Protein AF-A0A7X2XMB2-F1 (afdb_monomer)

pLDDT: mean 72.98, std 13.04, range [36.19, 89.0]

Nearest PDB structures (foldseek):
  8uqo-assembly1_Q  TM=2.446E-01  e=7.731E+00  Homo sapiens

Organism: Streptococcus pneumoniae (NCBI:txid1313)

Foldseek 3Di:
DDDCPWDQLQVCCVVPVVVSVVVQADPVVRHGQFLLDCPCCVVDPQNDNRHGDDSVCCYDVNRCVDGDPVPPDPVVVVCCCVPPVDDD

Structure (mmCIF, N/CA/C/O backbone):
data_AF-A0A7X2XMB2-F1
#
_entry.id   AF-A0A7X2XMB2-F1
#
loop_
_atom_site.group_PDB
_atom_site.id
_atom_site.type_symbol
_atom_site.label_atom_id
_atom_site.label_alt_id
_atom_site.label_comp_id
_atom_site.label_asym_id
_atom_site.label_entity_id
_atom_site.label_seq_id
_atom_site.pdbx_PDB_ins_code
_atom_site.Cartn_x
_atom_site.Cartn_y
_atom_site.Cartn_z
_atom_site.occupancy
_atom_site.B_iso_or_equiv
_atom_site.auth_seq_id
_atom_site.auth_comp_id
_atom_site.auth_asym_id
_atom_site.auth_atom_id
_atom_site.pdbx_PDB_model_num
ATOM 1 N N . MET A 1 1 ? 15.822 19.830 11.177 1.00 36.19 1 MET A N 1
ATOM 2 C CA . MET A 1 1 ? 14.682 19.139 11.811 1.00 36.19 1 MET A CA 1
ATOM 3 C C . MET A 1 1 ? 13.883 18.497 10.686 1.00 36.19 1 MET A C 1
ATOM 5 O O . MET A 1 1 ? 13.143 19.196 10.009 1.00 36.19 1 MET A O 1
ATOM 9 N N . LEU A 1 2 ? 14.163 17.231 10.366 1.00 43.09 2 LEU A N 1
ATOM 10 C CA . LEU A 1 2 ? 13.423 16.503 9.332 1.00 43.09 2 LEU A CA 1
ATOM 11 C C . LEU A 1 2 ? 12.058 16.161 9.922 1.00 43.09 2 LEU A C 1
ATOM 13 O O . LEU A 1 2 ? 11.986 15.422 10.899 1.00 43.09 2 LEU A O 1
ATOM 17 N N . MET A 1 3 ? 10.998 16.760 9.380 1.00 44.06 3 MET A N 1
ATOM 18 C CA . MET A 1 3 ? 9.642 16.328 9.690 1.00 44.06 3 MET A CA 1
ATOM 19 C C . MET A 1 3 ? 9.528 14.879 9.227 1.00 44.06 3 MET A C 1
ATOM 21 O O . MET A 1 3 ? 9.669 14.594 8.038 1.00 44.06 3 MET A O 1
ATOM 25 N N . THR A 1 4 ? 9.335 13.971 10.175 1.00 52.22 4 THR A N 1
ATOM 26 C CA . THR A 1 4 ? 9.030 12.566 9.928 1.00 52.22 4 THR A CA 1
ATOM 27 C C . THR A 1 4 ? 7.620 12.509 9.349 1.00 52.22 4 THR A C 1
ATOM 29 O O . THR A 1 4 ? 6.649 12.286 10.065 1.00 52.22 4 THR A O 1
ATOM 32 N N . ILE A 1 5 ? 7.477 12.786 8.052 1.00 55.88 5 ILE A N 1
ATOM 33 C CA . ILE A 1 5 ? 6.218 12.592 7.313 1.00 55.88 5 ILE A CA 1
ATOM 34 C C . ILE A 1 5 ? 6.082 11.099 6.971 1.00 55.88 5 ILE A C 1
ATOM 36 O O . ILE A 1 5 ? 5.640 10.746 5.886 1.00 55.88 5 ILE A O 1
ATOM 40 N N . ASP A 1 6 ? 6.531 10.219 7.862 1.00 59.75 6 ASP A N 1
ATOM 41 C CA . ASP A 1 6 ? 6.316 8.788 7.745 1.00 59.75 6 ASP A CA 1
ATOM 42 C C . ASP A 1 6 ? 5.156 8.437 8.673 1.00 59.75 6 ASP A C 1
ATOM 44 O O . ASP A 1 6 ? 5.237 8.578 9.896 1.00 59.75 6 ASP A O 1
ATOM 48 N N . ILE A 1 7 ? 4.021 8.102 8.066 1.00 67.50 7 ILE A N 1
ATOM 49 C CA . ILE A 1 7 ? 2.818 7.700 8.784 1.00 67.50 7 ILE A CA 1
ATOM 50 C C . ILE A 1 7 ? 2.846 6.182 8.811 1.00 67.50 7 ILE A C 1
ATOM 52 O O . ILE A 1 7 ? 2.516 5.560 7.809 1.00 67.50 7 ILE A O 1
ATOM 56 N N . SER A 1 8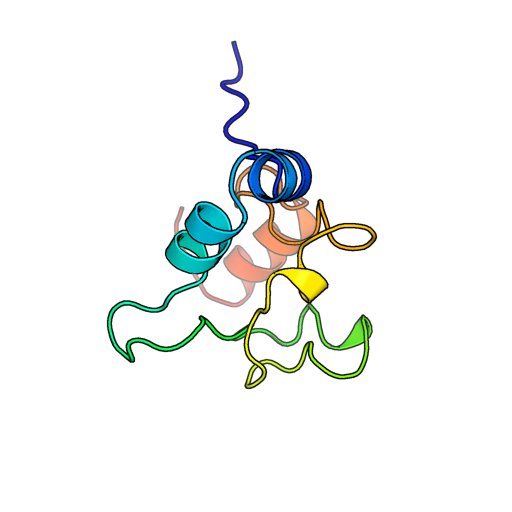 ? 3.208 5.600 9.955 1.00 69.44 8 SER A N 1
ATOM 57 C CA . SER A 1 8 ? 3.201 4.145 10.112 1.00 69.44 8 SER A CA 1
ATOM 58 C C . SER A 1 8 ? 1.783 3.599 9.944 1.00 69.44 8 SER A C 1
ATOM 60 O O . SER A 1 8 ? 0.905 3.836 10.780 1.00 69.44 8 SER A O 1
ATOM 62 N N . GLU A 1 9 ? 1.566 2.825 8.884 1.00 74.06 9 GLU A N 1
ATOM 63 C CA . GLU A 1 9 ? 0.300 2.161 8.582 1.00 74.06 9 GLU A CA 1
ATOM 64 C C . GLU A 1 9 ? -0.084 1.168 9.674 1.00 74.06 9 GLU A C 1
ATOM 66 O O . GLU A 1 9 ? -1.267 0.928 9.902 1.00 74.06 9 GLU A O 1
ATOM 71 N N . GLU A 1 10 ? 0.898 0.607 10.382 1.00 71.88 10 GLU A N 1
ATOM 72 C CA . GLU A 1 10 ? 0.644 -0.265 11.521 1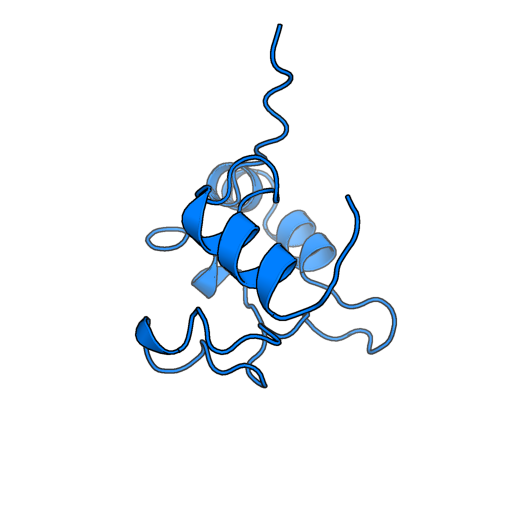.00 71.88 10 GLU A CA 1
ATOM 73 C C . GLU A 1 10 ? 0.108 0.506 12.729 1.00 71.88 10 GLU A C 1
ATOM 75 O O . GLU A 1 10 ? -0.885 0.079 13.321 1.00 71.88 10 GLU A O 1
ATOM 80 N N . SER A 1 11 ? 0.706 1.649 13.071 1.00 72.12 11 SER A N 1
ATOM 81 C CA . SER A 1 11 ? 0.156 2.529 14.109 1.00 72.12 11 SER A CA 1
ATOM 82 C C . SER A 1 11 ? -1.233 3.020 13.715 1.00 72.12 11 SER A C 1
ATOM 84 O O . SER A 1 11 ? -2.155 2.962 14.522 1.00 72.12 11 SER A O 1
ATOM 86 N N . LEU A 1 12 ? -1.422 3.384 12.445 1.00 74.62 12 LEU A N 1
ATOM 87 C CA . LEU A 1 12 ? -2.707 3.836 11.930 1.00 74.62 12 LEU A CA 1
ATOM 88 C C . LEU A 1 12 ? -3.767 2.729 11.940 1.00 74.62 12 LEU A C 1
ATOM 90 O O . LEU A 1 12 ? -4.919 2.989 12.259 1.00 74.62 12 LEU A O 1
ATOM 94 N N . ALA A 1 13 ? -3.402 1.488 11.618 1.00 73.25 13 ALA A N 1
ATOM 95 C CA . ALA A 1 13 ? -4.310 0.347 11.685 1.00 73.25 13 ALA A CA 1
ATOM 96 C C . ALA A 1 13 ? -4.682 -0.011 13.130 1.00 73.25 13 ALA A C 1
ATOM 98 O O . ALA A 1 13 ? -5.818 -0.420 13.373 1.00 73.25 13 ALA A O 1
ATOM 99 N N . LYS A 1 14 ? -3.743 0.152 14.074 1.00 73.12 14 LYS A N 1
ATOM 100 C CA . LYS A 1 14 ? -3.976 -0.036 15.515 1.00 73.12 14 LYS A CA 1
ATOM 101 C C . LYS A 1 14 ? -4.859 1.063 16.101 1.00 73.12 14 LYS A C 1
ATOM 103 O O . LYS A 1 14 ? -5.709 0.770 16.932 1.00 73.12 14 LYS A O 1
ATOM 108 N N . GLU A 1 15 ? -4.671 2.303 15.663 1.00 75.88 15 GLU A N 1
ATOM 109 C CA . GLU A 1 15 ? -5.401 3.466 16.168 1.00 75.88 15 GLU A CA 1
ATOM 110 C C . GLU A 1 15 ? -6.767 3.634 15.486 1.00 75.88 15 GLU A C 1
ATOM 112 O O . GLU A 1 15 ? -7.758 3.972 16.131 1.00 75.88 15 GLU A O 1
ATOM 117 N N . SER A 1 16 ? -6.857 3.370 14.180 1.00 75.81 16 SER A N 1
ATOM 118 C CA . SER A 1 16 ? -8.093 3.443 13.396 1.00 75.81 16 SER A CA 1
ATOM 119 C C . SER A 1 16 ? -7.997 2.697 12.060 1.00 75.81 16 SER A C 1
ATOM 121 O O . SER A 1 16 ? -7.638 3.254 11.018 1.00 75.81 16 SER A O 1
ATOM 123 N N . ALA A 1 17 ? -8.461 1.446 12.043 1.00 76.50 17 ALA A N 1
ATOM 124 C CA . ALA A 1 17 ? -8.604 0.660 10.813 1.00 76.50 17 ALA A CA 1
ATOM 125 C C . ALA A 1 17 ? -9.494 1.343 9.749 1.00 76.50 17 ALA A C 1
ATOM 127 O O . ALA A 1 17 ? -9.289 1.158 8.544 1.00 76.50 17 ALA A O 1
ATOM 128 N N . ASP A 1 18 ? -10.467 2.153 10.172 1.00 80.19 18 ASP A N 1
ATOM 129 C CA . ASP A 1 18 ? -11.329 2.913 9.263 1.00 80.19 18 ASP A CA 1
ATOM 130 C C . ASP A 1 18 ? -10.605 4.092 8.610 1.00 80.19 18 ASP A C 1
ATOM 132 O O . ASP A 1 18 ? -10.839 4.374 7.434 1.00 80.19 18 ASP A O 1
ATOM 136 N N . LEU A 1 19 ? -9.667 4.728 9.317 1.00 81.06 19 LEU A N 1
ATOM 137 C CA . LEU A 1 19 ? -8.837 5.787 8.749 1.00 81.06 19 LEU A CA 1
ATOM 138 C C . LEU A 1 19 ? -7.944 5.227 7.638 1.00 81.06 19 LEU A C 1
ATOM 140 O O . LEU A 1 19 ? -7.901 5.789 6.545 1.00 81.06 19 LEU A O 1
ATOM 144 N N . LEU A 1 20 ? -7.327 4.063 7.864 1.00 80.38 20 LEU A N 1
ATOM 145 C CA . LEU A 1 20 ? -6.546 3.375 6.835 1.00 80.38 20 LEU A CA 1
ATOM 146 C C . LEU A 1 20 ? -7.405 3.010 5.611 1.00 80.38 20 LEU A C 1
ATOM 148 O O . LEU A 1 20 ? -6.983 3.213 4.474 1.00 80.38 20 LEU A O 1
ATOM 152 N N . LYS A 1 21 ? -8.646 2.543 5.808 1.00 81.62 21 LYS A N 1
ATOM 153 C CA . LYS A 1 21 ? -9.586 2.316 4.691 1.00 81.62 21 LYS A CA 1
ATOM 154 C C . LYS A 1 21 ? -9.911 3.595 3.923 1.00 81.62 21 LYS A C 1
ATOM 156 O O . LYS A 1 21 ? -10.074 3.529 2.707 1.00 81.62 21 LYS A O 1
ATOM 161 N N . ILE A 1 22 ? -10.039 4.733 4.606 1.00 83.81 22 ILE A N 1
ATOM 162 C CA . ILE A 1 22 ? -10.292 6.030 3.965 1.00 83.81 22 ILE A CA 1
ATOM 163 C C . ILE A 1 22 ? -9.078 6.460 3.138 1.00 83.81 22 ILE A C 1
ATOM 165 O O . ILE A 1 22 ? -9.258 6.880 1.997 1.00 83.81 22 ILE A O 1
ATOM 169 N N . LEU A 1 23 ? -7.862 6.313 3.672 1.00 82.50 23 LEU A N 1
ATOM 170 C CA . LEU A 1 23 ? -6.624 6.642 2.957 1.00 82.50 23 LEU A CA 1
ATOM 171 C C . LEU A 1 23 ? -6.416 5.770 1.714 1.00 82.50 23 LEU A C 1
ATOM 173 O O . LEU A 1 23 ? -5.985 6.263 0.677 1.00 82.50 23 LEU A O 1
ATOM 177 N N . LEU A 1 24 ? -6.777 4.488 1.793 1.00 85.44 24 LEU A N 1
ATOM 178 C CA . LEU A 1 24 ? -6.685 3.551 0.671 1.00 85.44 24 LEU A CA 1
ATOM 179 C C . LEU A 1 24 ? -7.843 3.673 -0.329 1.00 85.44 24 LEU A C 1
ATOM 181 O O . LEU A 1 24 ? -7.889 2.925 -1.307 1.00 85.44 24 LEU A O 1
ATOM 185 N N . LYS A 1 25 ? -8.803 4.577 -0.113 1.00 86.69 25 LYS A N 1
ATOM 186 C CA . LYS A 1 25 ? -9.966 4.727 -0.988 1.00 86.69 25 LYS A CA 1
ATOM 187 C C . LYS A 1 25 ? -9.671 5.684 -2.137 1.00 86.69 25 LYS A C 1
ATOM 189 O O . LYS A 1 25 ? -9.445 6.876 -1.947 1.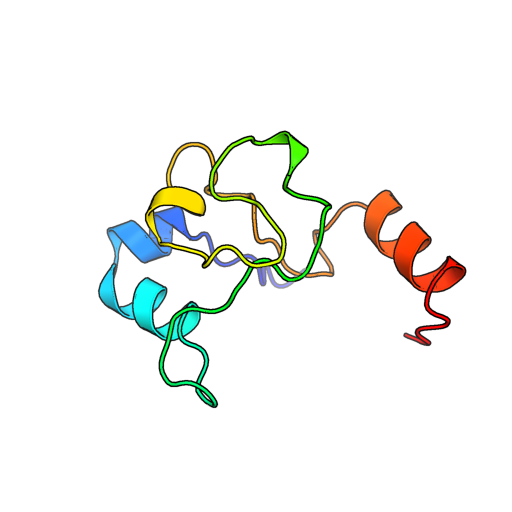00 86.69 25 LYS A O 1
ATOM 194 N N . ASP A 1 26 ? -9.812 5.177 -3.351 1.00 84.81 26 ASP A N 1
ATOM 195 C CA . ASP A 1 26 ? -9.886 5.986 -4.554 1.00 84.81 26 ASP A CA 1
ATOM 196 C C . ASP A 1 26 ? -11.208 6.771 -4.577 1.00 84.81 26 ASP A C 1
ATOM 198 O O . ASP A 1 26 ? -12.309 6.208 -4.580 1.00 84.81 26 ASP A O 1
ATOM 202 N N . ARG A 1 27 ? -11.105 8.101 -4.599 1.00 83.56 27 ARG A N 1
ATOM 203 C CA . ARG A 1 27 ? -12.261 9.008 -4.612 1.00 83.56 27 ARG A CA 1
ATOM 204 C C . ARG A 1 27 ? -12.969 9.042 -5.966 1.00 83.56 27 ARG A C 1
ATOM 206 O O . ARG A 1 27 ? -14.149 9.383 -5.999 1.00 83.56 27 ARG A O 1
ATOM 213 N N . THR A 1 28 ? -12.286 8.669 -7.048 1.00 82.50 28 THR A N 1
ATOM 214 C CA . THR A 1 28 ? -12.850 8.666 -8.405 1.00 82.50 28 THR A CA 1
ATOM 215 C C . THR A 1 28 ? -13.739 7.445 -8.624 1.00 82.50 28 THR A C 1
ATOM 217 O O . THR A 1 28 ? -14.899 7.579 -9.006 1.00 82.50 28 THR A O 1
ATOM 220 N N . THR A 1 29 ? -13.248 6.251 -8.282 1.00 81.50 29 THR A N 1
ATOM 221 C CA . THR A 1 29 ? -13.999 4.997 -8.451 1.00 81.50 29 THR A CA 1
ATOM 222 C C . THR A 1 29 ? -14.806 4.588 -7.219 1.00 81.50 29 THR A C 1
ATOM 224 O O . THR A 1 29 ? -15.622 3.667 -7.301 1.00 81.50 29 THR A O 1
ATOM 227 N N . LYS A 1 30 ? -14.600 5.255 -6.073 1.00 81.94 30 LYS A N 1
ATOM 228 C CA . LYS A 1 30 ? -15.122 4.894 -4.738 1.00 81.94 30 LYS A CA 1
ATOM 229 C C . LYS A 1 30 ? -14.669 3.513 -4.237 1.00 81.94 30 LYS A C 1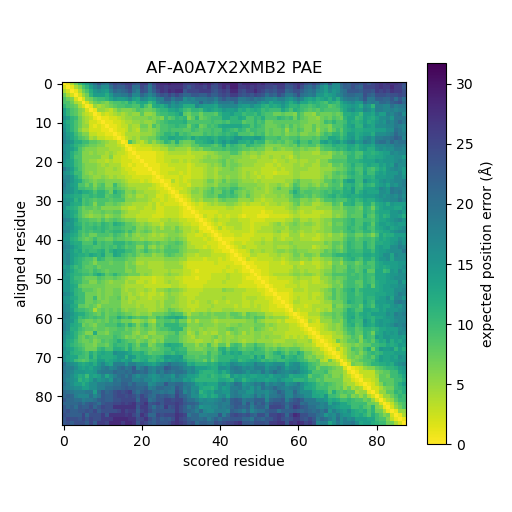
ATOM 231 O O . LYS A 1 30 ? -15.216 3.031 -3.242 1.00 81.94 30 LYS A O 1
ATOM 236 N N . LYS A 1 31 ? -13.696 2.883 -4.898 1.00 84.44 31 LYS A N 1
ATOM 237 C CA . LYS A 1 31 ? -13.121 1.573 -4.545 1.00 84.44 31 LYS A CA 1
ATOM 238 C C . LYS A 1 31 ? -11.731 1.772 -3.932 1.00 84.44 31 LYS A C 1
ATOM 240 O O . LYS A 1 31 ? -11.272 2.901 -3.832 1.00 84.44 31 LYS A O 1
ATOM 245 N N . SER A 1 32 ? -11.065 0.713 -3.484 1.00 86.75 32 SER A N 1
ATOM 246 C CA . SER A 1 32 ? -9.670 0.836 -3.038 1.00 86.75 32 SER A CA 1
ATOM 247 C C . SER A 1 32 ? -8.741 1.137 -4.216 1.00 86.75 32 SER A C 1
ATOM 249 O O . SER A 1 32 ? -8.977 0.632 -5.319 1.00 86.75 32 SER A O 1
ATOM 251 N N . ILE A 1 33 ? -7.687 1.916 -3.968 1.00 87.88 33 ILE A N 1
ATOM 252 C CA . ILE A 1 33 ? -6.606 2.156 -4.930 1.00 87.88 33 ILE A CA 1
ATOM 253 C C . ILE A 1 33 ? -5.955 0.832 -5.352 1.00 87.88 33 ILE A C 1
ATOM 255 O O . ILE A 1 33 ? -5.965 -0.148 -4.603 1.00 87.88 33 ILE A O 1
ATOM 259 N N . VAL A 1 34 ? -5.407 0.794 -6.564 1.00 89.00 34 VAL A N 1
ATOM 260 C CA . VAL A 1 34 ? -4.643 -0.348 -7.091 1.00 89.00 34 VAL A CA 1
ATOM 261 C C . VAL A 1 34 ? -3.146 -0.069 -7.010 1.00 89.00 34 VAL A C 1
ATOM 263 O O . VAL A 1 34 ? -2.748 1.093 -6.936 1.00 89.00 34 VAL A O 1
ATOM 266 N N . TRP A 1 35 ? -2.313 -1.111 -7.036 1.00 86.19 35 TRP A N 1
ATOM 267 C CA . TRP A 1 35 ? -0.854 -0.946 -6.978 1.00 86.19 35 TRP A CA 1
ATOM 268 C C . TRP A 1 35 ? -0.305 -0.118 -8.1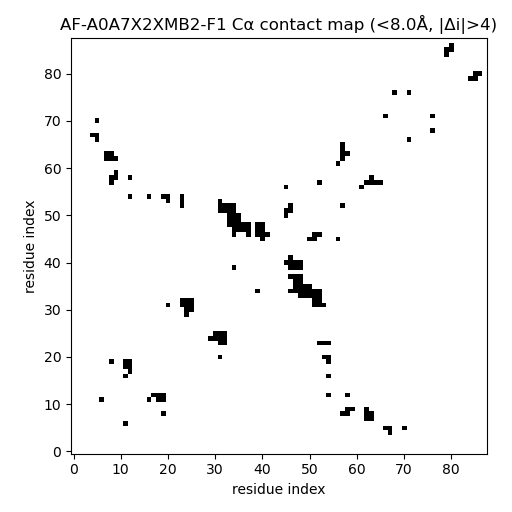44 1.00 86.19 35 TRP A C 1
ATOM 270 O O . TRP A 1 35 ? 0.663 0.616 -7.961 1.00 86.19 35 TRP A O 1
ATOM 280 N N . ALA A 1 36 ? -0.917 -0.222 -9.332 1.00 84.06 36 ALA A N 1
ATOM 281 C CA . ALA A 1 36 ? -0.576 0.523 -10.551 1.00 84.06 36 ALA A CA 1
ATOM 282 C C . ALA A 1 36 ? 0.904 0.437 -10.990 1.00 84.06 36 ALA A C 1
ATOM 284 O O . ALA A 1 36 ? 1.341 1.167 -11.882 1.00 84.06 36 ALA A O 1
ATOM 285 N N . THR A 1 37 ? 1.687 -0.454 -10.384 1.00 79.94 37 THR A N 1
ATOM 286 C CA . THR A 1 37 ? 3.102 -0.685 -10.667 1.00 79.94 37 THR A CA 1
ATOM 287 C C . THR A 1 37 ? 3.422 -2.167 -10.535 1.00 79.94 37 THR A C 1
ATOM 289 O O . THR A 1 37 ? 2.808 -2.866 -9.733 1.00 79.94 37 THR A O 1
ATOM 292 N N . HIS A 1 38 ? 4.411 -2.626 -11.299 1.00 80.69 38 HIS A N 1
ATOM 293 C CA . HIS A 1 38 ? 4.916 -4.000 -11.235 1.00 80.69 38 HIS A CA 1
ATOM 294 C C . HIS A 1 38 ? 5.959 -4.179 -10.116 1.00 80.69 38 HIS A C 1
ATOM 296 O O . HIS A 1 38 ? 6.345 -5.299 -9.806 1.00 80.69 38 HIS A O 1
ATOM 302 N N . SER A 1 39 ? 6.392 -3.088 -9.465 1.00 78.00 39 SER A N 1
ATOM 303 C CA . SER A 1 39 ? 7.416 -3.095 -8.402 1.00 78.00 39 SER A CA 1
ATOM 304 C C . SER A 1 39 ? 7.112 -4.065 -7.257 1.00 78.00 39 SER A C 1
ATOM 306 O O . SER A 1 39 ? 8.027 -4.550 -6.600 1.00 78.00 39 SER A O 1
ATOM 308 N N . TYR A 1 40 ? 5.832 -4.350 -7.021 1.00 82.19 40 TYR A N 1
ATOM 309 C CA . TYR A 1 40 ? 5.375 -5.173 -5.910 1.00 82.19 40 TYR A CA 1
ATOM 310 C C . TYR A 1 40 ? 5.009 -6.606 -6.319 1.00 82.19 40 TYR A C 1
ATOM 312 O O . TYR A 1 40 ? 4.797 -7.433 -5.438 1.00 82.19 40 TYR A O 1
ATOM 320 N N . GLU A 1 41 ? 5.004 -6.954 -7.612 1.00 83.19 41 GLU A N 1
ATOM 321 C CA . GLU A 1 41 ? 4.640 -8.305 -8.086 1.00 83.19 41 GLU A CA 1
ATOM 322 C C . GLU A 1 41 ? 5.525 -9.407 -7.494 1.00 83.19 41 GLU A C 1
ATOM 324 O O . GLU A 1 41 ? 5.078 -10.531 -7.272 1.00 83.19 41 GLU A O 1
ATOM 329 N N . LEU A 1 42 ? 6.769 -9.053 -7.169 1.00 82.25 42 LEU A N 1
ATOM 330 C CA . LEU A 1 42 ? 7.763 -9.912 -6.526 1.00 82.25 42 LEU A CA 1
ATOM 331 C C . LEU A 1 42 ? 7.301 -10.422 -5.146 1.00 82.25 42 LEU A C 1
ATOM 333 O O . LEU A 1 42 ? 7.758 -11.468 -4.693 1.00 82.25 42 LEU A O 1
ATOM 337 N N . LEU A 1 43 ? 6.381 -9.709 -4.485 1.00 82.56 43 LEU A N 1
ATOM 338 C CA . LEU A 1 43 ? 5.783 -10.097 -3.200 1.00 82.56 43 LEU A CA 1
ATOM 339 C C . LEU A 1 43 ? 4.693 -11.174 -3.355 1.00 82.56 43 LEU A C 1
ATOM 341 O O . LEU A 1 43 ? 4.163 -11.676 -2.361 1.00 82.56 43 LEU A O 1
ATOM 345 N N . GLY A 1 44 ? 4.355 -11.539 -4.595 1.00 84.94 44 GLY A N 1
ATOM 346 C CA . GLY A 1 44 ? 3.447 -12.624 -4.939 1.00 84.94 44 GLY A CA 1
ATOM 347 C C . GLY A 1 44 ? 2.007 -12.179 -5.203 1.00 84.94 44 GLY A C 1
ATOM 348 O O . GLY A 1 44 ? 1.713 -11.046 -5.581 1.00 84.94 44 GLY A O 1
ATOM 349 N N . LYS A 1 45 ? 1.065 -13.112 -5.030 1.00 84.06 45 LYS A N 1
ATOM 350 C CA . LYS A 1 45 ? -0.345 -12.921 -5.406 1.00 84.06 45 LYS A CA 1
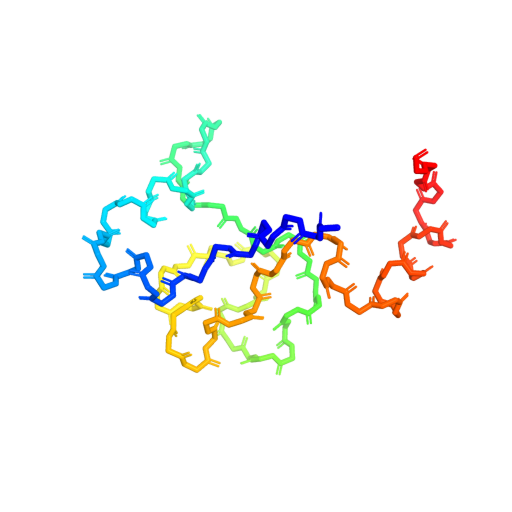ATOM 351 C C . LYS A 1 45 ? -1.019 -11.806 -4.585 1.00 84.06 45 LYS A C 1
ATOM 353 O O . LYS A 1 45 ? -0.981 -11.810 -3.347 1.00 84.06 45 LYS A O 1
ATOM 35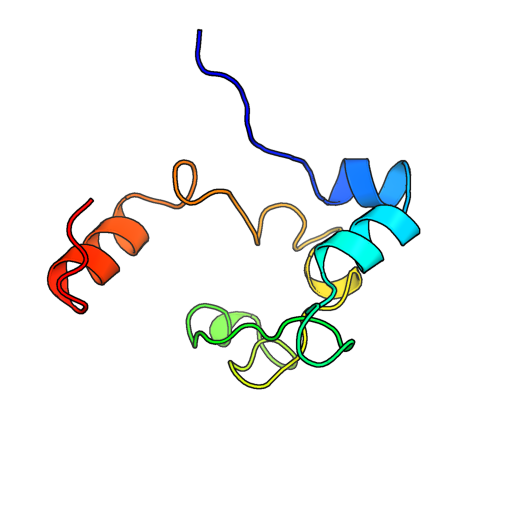8 N N . GLY A 1 46 ? -1.706 -10.889 -5.270 1.00 83.06 46 GLY A N 1
ATOM 359 C CA . GLY A 1 46 ? -2.363 -9.725 -4.661 1.00 83.06 46 GLY A CA 1
ATOM 360 C C . GLY A 1 46 ? -1.543 -8.432 -4.720 1.00 83.06 46 GLY A C 1
ATOM 361 O O . GLY A 1 46 ? -1.943 -7.447 -4.097 1.00 83.06 46 GLY A O 1
ATOM 362 N N . PHE A 1 47 ? -0.403 -8.450 -5.416 1.00 86.38 47 PHE A N 1
ATOM 363 C CA . PHE A 1 47 ? 0.463 -7.295 -5.654 1.00 86.38 47 PHE A CA 1
ATOM 364 C C . PHE A 1 47 ? 0.615 -6.954 -7.146 1.00 86.38 47 PHE A C 1
ATOM 366 O O . PHE A 1 47 ? 1.527 -6.219 -7.523 1.00 86.38 47 PHE A O 1
ATOM 373 N N . ALA A 1 48 ? -0.271 -7.477 -8.001 1.00 86.50 48 ALA A N 1
ATOM 374 C CA . ALA A 1 48 ? -0.283 -7.104 -9.409 1.00 86.50 48 ALA A CA 1
ATOM 375 C C . ALA A 1 48 ? -0.680 -5.622 -9.578 1.00 86.50 48 ALA A C 1
ATOM 377 O O . ALA A 1 48 ? -1.437 -5.090 -8.762 1.00 86.50 48 ALA A O 1
ATOM 378 N N . PRO A 1 49 ? -0.266 -4.946 -10.663 1.00 85.56 49 PRO A N 1
ATOM 379 C CA . PRO A 1 49 ? -0.630 -3.554 -10.933 1.00 85.56 49 PRO A CA 1
ATOM 380 C C . PRO A 1 49 ? -2.143 -3.302 -10.938 1.00 85.56 49 PRO A C 1
ATOM 382 O O . PRO A 1 49 ? -2.592 -2.210 -10.591 1.00 85.56 49 PRO A O 1
ATOM 385 N N . SER A 1 50 ? -2.923 -4.305 -11.342 1.00 86.44 50 SER A N 1
ATOM 386 C CA . SER A 1 50 ? -4.387 -4.283 -11.372 1.00 86.44 50 SER A CA 1
ATOM 387 C C . SER A 1 50 ? -5.038 -4.711 -10.051 1.00 86.44 50 SER A C 1
ATOM 389 O O . SER A 1 50 ? -6.243 -4.504 -9.876 1.00 86.44 50 SER A O 1
ATOM 391 N N . ASP A 1 51 ? -4.271 -5.280 -9.118 1.00 88.25 51 ASP A N 1
ATOM 392 C CA . ASP A 1 51 ? -4.769 -5.686 -7.809 1.00 88.25 51 ASP A CA 1
ATOM 393 C C . ASP A 1 51 ? -4.966 -4.474 -6.902 1.00 88.25 51 ASP A C 1
ATOM 395 O O . ASP A 1 51 ? -4.215 -3.495 -6.922 1.00 88.25 51 ASP A O 1
ATOM 399 N N . ARG A 1 52 ? -5.999 -4.560 -6.064 1.00 88.44 52 ARG A N 1
ATOM 400 C CA . ARG A 1 52 ? -6.327 -3.522 -5.089 1.00 88.44 52 ARG A CA 1
ATOM 401 C C . ARG A 1 52 ? -5.489 -3.648 -3.831 1.00 88.44 52 ARG A C 1
ATOM 403 O O . ARG A 1 52 ? -5.307 -4.742 -3.295 1.00 88.44 52 ARG A O 1
ATOM 410 N N . ILE A 1 53 ? -5.095 -2.497 -3.306 1.00 87.62 53 ILE A N 1
ATOM 411 C CA . ILE A 1 53 ? 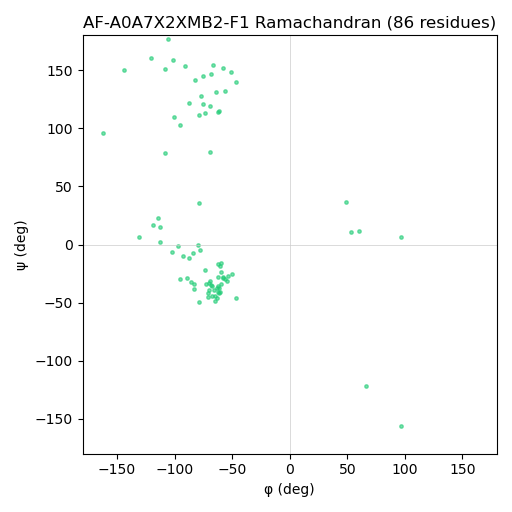-4.431 -2.386 -2.019 1.00 87.62 53 ILE A CA 1
ATOM 412 C C . ILE A 1 53 ? -5.478 -2.585 -0.923 1.00 87.62 53 ILE A C 1
ATOM 414 O O . ILE A 1 53 ? -6.472 -1.862 -0.834 1.00 87.62 53 ILE A O 1
ATOM 418 N N . ASN A 1 54 ? -5.255 -3.599 -0.094 1.00 83.69 54 ASN A N 1
ATOM 419 C CA . ASN A 1 54 ? -6.054 -3.867 1.095 1.00 83.69 54 ASN A CA 1
ATOM 420 C C . ASN A 1 54 ? -5.230 -3.541 2.342 1.00 83.69 54 ASN A C 1
ATOM 422 O O . ASN A 1 54 ? -4.018 -3.751 2.304 1.00 83.69 54 ASN A O 1
ATOM 426 N N . PRO A 1 55 ? -5.866 -3.141 3.460 1.00 80.81 55 PRO A N 1
ATOM 427 C CA . PRO A 1 55 ? -5.178 -2.927 4.733 1.00 80.81 55 PRO A CA 1
ATOM 428 C C . PRO A 1 55 ? -4.232 -4.082 5.086 1.00 80.81 55 PRO A C 1
ATOM 430 O O . PRO A 1 55 ? -3.055 -3.866 5.322 1.00 80.81 55 PRO A O 1
ATOM 433 N N . SER A 1 56 ? -4.685 -5.331 4.945 1.00 81.56 56 SER A N 1
ATOM 434 C CA . SER A 1 56 ? -3.884 -6.534 5.221 1.00 81.56 56 SER A CA 1
ATOM 435 C C . SER A 1 56 ? -2.610 -6.682 4.374 1.00 81.56 56 SER A C 1
ATOM 437 O O . SER A 1 56 ? -1.740 -7.473 4.722 1.00 81.56 56 SER A O 1
ATOM 439 N N . LYS A 1 57 ? -2.508 -5.975 3.242 1.00 83.00 57 LYS A N 1
ATOM 440 C CA . LYS A 1 57 ? -1.348 -5.980 2.334 1.00 83.00 57 LYS A CA 1
ATOM 441 C C . LYS A 1 57 ? -0.391 -4.808 2.577 1.00 83.00 57 LYS A C 1
ATOM 443 O O . LYS A 1 57 ? 0.621 -4.723 1.893 1.00 83.00 57 LYS A O 1
ATOM 448 N N . VAL A 1 58 ? -0.717 -3.933 3.526 1.00 81.81 58 VAL A N 1
ATOM 449 C CA . VAL A 1 58 ? 0.084 -2.764 3.932 1.00 81.81 58 VAL A CA 1
ATOM 450 C C . VAL A 1 58 ? 0.263 -2.689 5.449 1.00 81.81 58 VAL A C 1
ATOM 452 O O . VAL A 1 58 ? 0.776 -1.713 5.964 1.00 81.81 58 VAL A O 1
ATOM 455 N N . THR A 1 59 ? -0.177 -3.711 6.185 1.00 79.19 59 THR A N 1
ATOM 456 C CA . THR A 1 59 ? -0.038 -3.822 7.644 1.00 79.19 59 THR A CA 1
ATOM 457 C C . THR A 1 59 ? 0.745 -5.082 8.009 1.00 79.19 59 THR A C 1
ATOM 459 O O . THR A 1 59 ? 0.808 -6.026 7.217 1.00 79.19 59 THR A O 1
ATOM 462 N N . GLY A 1 60 ? 1.299 -5.143 9.223 1.00 80.00 60 GLY A N 1
ATOM 463 C CA . GLY A 1 60 ? 2.082 -6.289 9.695 1.00 80.00 60 GLY A CA 1
ATOM 464 C C . GLY A 1 60 ? 3.379 -6.436 8.898 1.00 80.00 60 GLY A C 1
ATOM 465 O O . GLY A 1 60 ? 4.151 -5.489 8.797 1.00 80.00 60 GLY A O 1
ATOM 466 N N . ASN A 1 61 ? 3.596 -7.586 8.253 1.00 75.19 61 ASN A N 1
ATOM 467 C CA . ASN A 1 61 ? 4.807 -7.840 7.454 1.00 75.19 61 ASN A CA 1
ATOM 468 C C . ASN A 1 61 ? 5.017 -6.850 6.290 1.00 75.19 61 ASN A C 1
ATOM 470 O O . ASN A 1 61 ? 6.116 -6.787 5.746 1.00 75.19 61 ASN A O 1
ATOM 474 N N . PHE A 1 62 ? 3.984 -6.093 5.906 1.00 78.62 62 PHE A N 1
ATOM 475 C CA . PHE A 1 62 ? 4.034 -5.091 4.838 1.00 78.62 62 PHE A CA 1
ATOM 476 C C . PHE A 1 62 ? 3.871 -3.649 5.353 1.00 78.62 62 PHE A C 1
ATOM 478 O O . PHE A 1 62 ? 3.613 -2.753 4.557 1.00 78.62 62 PHE A O 1
ATOM 485 N N . ALA A 1 63 ? 4.017 -3.414 6.662 1.00 72.00 63 ALA A N 1
ATOM 486 C CA . ALA A 1 63 ? 3.798 -2.112 7.304 1.00 72.00 63 ALA A CA 1
ATOM 487 C C . ALA A 1 63 ? 4.725 -0.978 6.843 1.00 72.00 63 ALA A C 1
ATOM 489 O O . ALA A 1 63 ? 4.415 0.167 7.100 1.00 72.00 63 ALA A O 1
ATOM 490 N N . ASN A 1 64 ? 5.847 -1.278 6.183 1.00 72.62 64 ASN A N 1
ATOM 491 C CA . ASN A 1 64 ? 6.767 -0.267 5.639 1.00 72.62 64 ASN A CA 1
ATOM 492 C C . ASN A 1 64 ? 6.809 -0.312 4.106 1.00 72.62 64 ASN A C 1
ATOM 494 O O . ASN A 1 64 ? 7.810 0.038 3.483 1.00 72.62 64 ASN A O 1
ATOM 498 N N . LEU A 1 65 ? 5.759 -0.848 3.479 1.00 77.25 65 LEU A N 1
ATOM 499 C CA . LEU A 1 65 ? 5.747 -1.074 2.039 1.00 77.25 65 LEU A CA 1
ATOM 500 C C . LEU A 1 65 ? 5.360 0.184 1.245 1.00 77.25 65 LEU A C 1
ATOM 502 O O . LEU A 1 65 ? 5.862 0.389 0.133 1.00 77.25 65 LEU A O 1
ATOM 506 N N . ILE A 1 66 ? 4.474 1.026 1.792 1.00 76.94 66 ILE A N 1
ATOM 507 C CA . ILE A 1 66 ? 3.995 2.253 1.143 1.00 76.94 66 ILE A CA 1
ATOM 508 C C . ILE A 1 66 ? 4.593 3.465 1.848 1.00 76.94 66 ILE A C 1
ATOM 510 O O . ILE A 1 66 ? 3.951 4.183 2.598 1.00 76.94 66 ILE A O 1
ATOM 514 N N . GLN A 1 67 ? 5.849 3.744 1.525 1.00 72.00 67 GLN A N 1
ATOM 515 C CA . GLN A 1 67 ? 6.525 4.906 2.082 1.00 72.00 67 GLN A CA 1
ATOM 516 C C . GLN A 1 67 ? 6.367 6.167 1.220 1.00 72.00 67 GLN A C 1
ATOM 518 O O . GLN A 1 67 ? 6.221 6.077 -0.015 1.00 72.00 67 GLN A O 1
ATOM 523 N N . PRO A 1 68 ? 6.459 7.360 1.842 1.00 66.94 68 PRO A N 1
ATOM 524 C CA . PRO A 1 68 ? 6.585 8.622 1.134 1.00 66.94 68 PRO A CA 1
ATOM 525 C C . PRO A 1 68 ? 7.714 8.571 0.110 1.00 66.94 68 PRO A C 1
ATOM 527 O O . PRO A 1 68 ? 8.753 7.941 0.300 1.00 66.94 68 PRO A O 1
ATOM 530 N N . ARG A 1 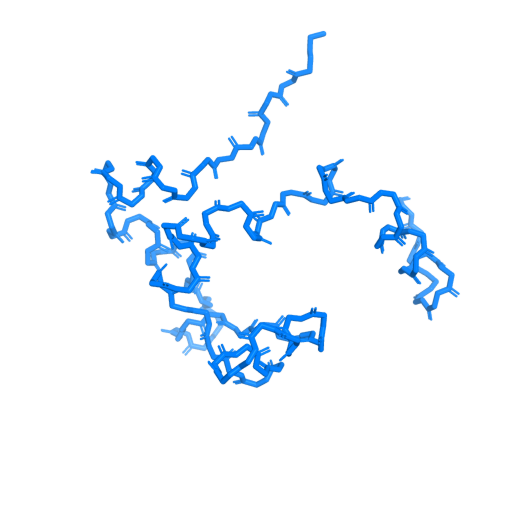69 ? 7.550 9.311 -0.985 1.00 64.38 69 ARG A N 1
ATOM 531 C CA . ARG A 1 69 ? 8.540 9.347 -2.070 1.00 64.38 69 ARG A CA 1
ATOM 532 C C . ARG A 1 69 ? 9.932 9.797 -1.603 1.00 64.38 69 ARG A C 1
ATOM 534 O O . ARG A 1 69 ? 10.914 9.381 -2.205 1.00 64.38 69 ARG A O 1
ATOM 541 N N . SER A 1 70 ? 9.999 10.606 -0.547 1.00 61.59 70 SER A N 1
ATOM 542 C CA . SER A 1 70 ? 11.239 11.064 0.091 1.00 61.59 70 SER A CA 1
ATOM 543 C C . SER A 1 70 ? 11.994 9.948 0.819 1.00 61.59 70 SER A C 1
ATOM 545 O O . SER A 1 70 ? 13.220 9.985 0.870 1.00 61.59 70 SER A O 1
ATOM 547 N N . GLU A 1 71 ? 11.262 8.971 1.355 1.00 65.62 71 GLU A N 1
ATOM 548 C CA . GLU A 1 71 ? 11.773 7.817 2.108 1.00 65.62 71 GLU A CA 1
ATOM 549 C C . GLU A 1 71 ? 12.084 6.630 1.180 1.00 65.62 71 GLU A C 1
ATOM 551 O O . GLU A 1 71 ? 13.006 5.857 1.440 1.00 65.62 71 GLU A O 1
ATOM 556 N N . LYS A 1 72 ? 11.374 6.509 0.044 1.00 66.50 72 LYS A N 1
ATOM 557 C CA . LYS A 1 72 ? 11.676 5.488 -0.972 1.00 66.50 72 LYS A CA 1
ATOM 558 C C . LYS A 1 72 ? 13.122 5.598 -1.439 1.00 66.50 72 LYS A C 1
ATOM 560 O O . LYS A 1 72 ? 13.591 6.682 -1.798 1.00 66.50 72 LYS A O 1
ATOM 565 N N . SER A 1 73 ? 13.805 4.452 -1.476 1.00 61.88 73 SER A N 1
ATOM 566 C CA . SER A 1 73 ? 15.223 4.341 -1.820 1.00 61.88 73 SER A CA 1
ATOM 567 C C . SER A 1 73 ? 15.578 5.152 -3.070 1.00 61.88 73 SER A C 1
ATOM 569 O O . SER A 1 73 ? 14.860 5.144 -4.075 1.00 61.88 73 SER A O 1
ATOM 571 N N . LYS A 1 74 ? 16.749 5.803 -3.039 1.00 58.53 74 LYS A N 1
ATOM 572 C CA . LYS A 1 74 ? 17.313 6.570 -4.166 1.00 58.53 74 LYS A CA 1
ATOM 573 C C . LYS A 1 74 ? 17.316 5.784 -5.481 1.00 58.53 74 LYS A C 1
ATOM 575 O O . LYS A 1 74 ? 17.298 6.394 -6.546 1.00 58.53 74 LYS A O 1
ATOM 580 N N . TYR A 1 75 ? 17.340 4.452 -5.413 1.00 55.59 75 TYR A N 1
ATOM 581 C CA . TYR A 1 75 ? 17.278 3.575 -6.578 1.00 55.59 75 TYR A CA 1
ATOM 582 C C . TYR A 1 75 ? 15.940 3.688 -7.329 1.00 55.59 75 TYR A C 1
ATOM 584 O O . TYR A 1 75 ? 15.944 3.937 -8.531 1.00 55.59 75 TYR A O 1
ATOM 592 N N . GLU A 1 76 ? 14.803 3.630 -6.627 1.00 60.69 76 GLU A N 1
ATOM 593 C CA . GLU A 1 76 ? 13.474 3.791 -7.240 1.00 60.69 76 GLU A CA 1
ATOM 594 C C . GLU A 1 76 ? 13.219 5.230 -7.712 1.00 60.69 76 GLU A C 1
ATOM 596 O O . GLU A 1 76 ? 12.560 5.452 -8.731 1.00 60.69 76 GLU A O 1
ATOM 601 N N . GLN A 1 77 ? 13.760 6.226 -7.000 1.00 57.25 77 GLN A N 1
ATOM 602 C CA . GLN A 1 77 ? 13.691 7.623 -7.445 1.00 57.25 77 GLN A CA 1
ATOM 603 C C . GLN A 1 77 ? 14.436 7.814 -8.774 1.00 57.25 77 GLN A C 1
ATOM 605 O O . GLN A 1 77 ? 13.897 8.420 -9.701 1.00 57.25 77 GLN A O 1
ATOM 610 N N . LYS A 1 78 ? 15.648 7.252 -8.886 1.00 56.66 78 LYS A N 1
ATOM 611 C CA . LYS A 1 78 ? 16.512 7.366 -10.070 1.00 56.66 78 LYS A CA 1
ATOM 612 C C . LYS A 1 78 ? 15.940 6.634 -11.286 1.00 56.66 78 LYS A C 1
ATOM 614 O O . LYS A 1 78 ? 16.069 7.137 -12.403 1.00 56.66 78 LYS A O 1
ATOM 619 N N . ASP A 1 79 ? 15.282 5.497 -11.069 1.00 58.94 79 ASP A N 1
ATOM 620 C CA . ASP A 1 79 ? 14.602 4.740 -12.123 1.00 58.94 79 ASP A CA 1
ATOM 621 C C . ASP A 1 79 ? 13.471 5.569 -12.766 1.00 58.94 79 ASP A C 1
ATOM 623 O O . ASP A 1 79 ? 13.374 5.672 -13.989 1.00 58.94 79 ASP A O 1
ATOM 627 N N . ARG A 1 80 ? 12.700 6.320 -11.963 1.00 57.00 80 ARG A N 1
ATOM 628 C CA . ARG A 1 80 ? 11.643 7.213 -12.476 1.00 57.00 80 ARG A CA 1
ATOM 629 C C . ARG A 1 80 ? 12.159 8.456 -13.193 1.00 57.00 80 ARG A C 1
ATOM 631 O O . ARG A 1 80 ? 11.614 8.798 -14.241 1.00 57.00 80 ARG A O 1
ATOM 638 N N . THR A 1 81 ? 13.196 9.121 -12.677 1.00 56.22 81 THR A N 1
ATOM 639 C CA . THR A 1 81 ? 13.759 10.318 -13.332 1.00 56.22 81 THR A CA 1
ATOM 640 C C . THR A 1 81 ? 14.320 9.981 -14.712 1.00 56.22 81 THR A C 1
ATOM 642 O O . THR A 1 81 ? 14.195 10.772 -15.643 1.00 56.22 81 THR A O 1
ATOM 645 N N . LYS A 1 82 ? 14.905 8.786 -14.868 1.00 52.62 82 LYS A N 1
ATOM 646 C CA . LYS A 1 82 ? 15.540 8.371 -16.122 1.00 52.62 82 LYS A CA 1
ATOM 647 C C . LYS A 1 82 ? 14.564 7.751 -17.129 1.00 52.62 82 LYS A C 1
ATOM 649 O O . LYS A 1 82 ? 14.771 7.923 -18.324 1.00 52.62 82 LYS A O 1
ATOM 654 N N . ILE A 1 83 ? 13.517 7.056 -16.671 1.00 52.94 83 ILE A N 1
ATOM 655 C CA . ILE A 1 83 ? 12.580 6.328 -17.550 1.00 52.94 83 ILE A CA 1
ATOM 656 C C . ILE A 1 83 ? 11.326 7.150 -17.894 1.00 52.94 83 ILE A C 1
ATOM 658 O O . ILE A 1 83 ? 10.765 6.972 -18.972 1.00 52.94 83 ILE A O 1
ATOM 662 N N . ARG A 1 84 ? 10.875 8.064 -17.020 1.00 55.22 84 ARG A N 1
ATOM 663 C CA . ARG A 1 84 ? 9.605 8.803 -17.200 1.00 55.22 84 ARG A CA 1
ATOM 664 C C . ARG A 1 84 ? 9.749 10.304 -17.452 1.00 55.22 84 ARG A C 1
ATOM 666 O O . ARG A 1 84 ? 8.728 10.969 -17.580 1.00 55.22 84 ARG A O 1
ATOM 673 N N . ALA A 1 85 ? 10.977 10.827 -17.528 1.00 52.09 85 ALA A N 1
ATOM 674 C CA . ALA A 1 85 ? 11.250 12.261 -17.700 1.00 52.09 85 ALA A CA 1
ATOM 675 C C . ALA A 1 85 ? 10.457 13.149 -16.715 1.00 52.09 85 ALA A C 1
ATOM 677 O O . ALA A 1 85 ? 9.991 14.233 -17.056 1.00 52.09 85 ALA A O 1
ATOM 678 N N . GLU A 1 86 ? 10.272 12.674 -15.483 1.00 50.50 86 GLU A N 1
ATOM 679 C CA . GLU A 1 86 ? 9.631 13.458 -14.432 1.00 50.50 86 GLU A CA 1
ATOM 680 C C . GLU A 1 86 ? 10.651 14.447 -13.864 1.00 50.50 86 GLU A C 1
ATOM 682 O O . GLU A 1 86 ? 11.630 14.049 -13.227 1.00 50.50 86 GLU A O 1
ATOM 687 N N . VAL A 1 87 ? 10.425 15.733 -14.129 1.00 46.12 87 VAL A N 1
ATOM 688 C CA . VAL A 1 87 ? 11.177 16.841 -13.534 1.00 46.12 87 VAL A CA 1
ATOM 689 C C . VAL A 1 87 ? 10.655 17.038 -12.108 1.00 46.12 87 VAL A C 1
ATOM 691 O O . VAL A 1 87 ? 9.440 17.084 -11.906 1.00 46.12 87 VAL A O 1
ATOM 694 N N . PHE A 1 88 ? 11.570 17.048 -11.137 1.00 50.56 88 PHE A N 1
ATOM 695 C CA . PHE A 1 88 ? 11.276 17.268 -9.718 1.00 50.56 88 PHE A CA 1
ATOM 696 C C . PHE A 1 88 ? 10.740 18.673 -9.447 1.00 50.56 88 PHE A C 1
ATOM 698 O O . PHE A 1 88 ? 11.205 19.614 -10.131 1.00 50.56 88 PHE A O 1
#

Solvent-accessible surface area (backbone atoms only — not comparable to full-atom values): 5400 Å² total; per-residue (Å²): 134,82,79,78,78,67,77,52,41,43,61,38,45,73,75,33,55,66,56,50,52,56,73,39,41,30,82,87,80,72,40,55,36,50,58,72,37,67,87,43,37,86,81,38,93,71,27,40,34,86,27,52,57,46,70,80,69,36,26,72,100,25,33,80,68,84,60,47,80,89,72,45,55,70,65,65,55,51,52,42,43,72,75,65,72,56,80,132

Radius of gyration: 14.12 Å; Cα contacts (8 Å, |Δi|>4): 94; chains: 1; bounding box: 32×32×34 Å

Mean predicted aligned error: 9.99 Å

Secondary structure (DSSP, 8-state):
--------HHHHHHHHHHHHHHHTB-TTTSSBPB--SGGGGGG-TT-STTSBP-GGGTSGGGTTSS--TTTS-HHHHHHHHHHH----

Sequence (88 aa):
MLMTIDISEESLAKESADLLKILLKDRTTKKSIVWATHSYELLGKGFAPSDRINPSKVTGNFANLIQPRSEKSKYEQKDRTKIRAEVF